Protein AF-A0A9Q0YEE2-F1 (afdb_mon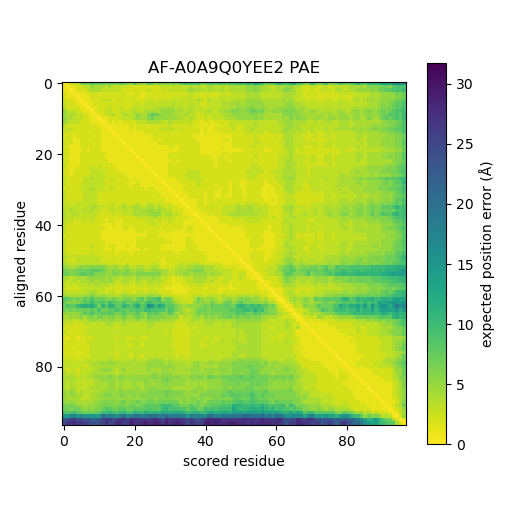omer)

Structure (mmCIF, N/CA/C/O backbone):
data_AF-A0A9Q0YEE2-F1
#
_entry.id   AF-A0A9Q0YEE2-F1
#
loop_
_atom_site.group_PDB
_atom_site.id
_atom_site.type_symbol
_atom_site.label_atom_id
_atom_site.label_alt_id
_atom_site.label_comp_id
_atom_site.label_asym_id
_atom_site.label_entity_id
_atom_site.label_seq_id
_atom_site.pdbx_PDB_ins_code
_atom_site.Cartn_x
_atom_site.Cartn_y
_atom_site.Cartn_z
_atom_site.occupancy
_atom_site.B_iso_or_equiv
_atom_site.auth_seq_id
_atom_site.auth_comp_id
_atom_site.auth_asym_id
_atom_site.auth_atom_id
_atom_site.pdbx_PDB_model_num
ATOM 1 N N . MET A 1 1 ? -1.795 -14.169 2.888 1.00 83.38 1 MET A N 1
ATOM 2 C CA . MET A 1 1 ? -2.832 -13.770 1.915 1.00 83.38 1 MET A CA 1
ATOM 3 C C . MET A 1 1 ? -2.600 -12.320 1.539 1.00 83.38 1 MET A C 1
AT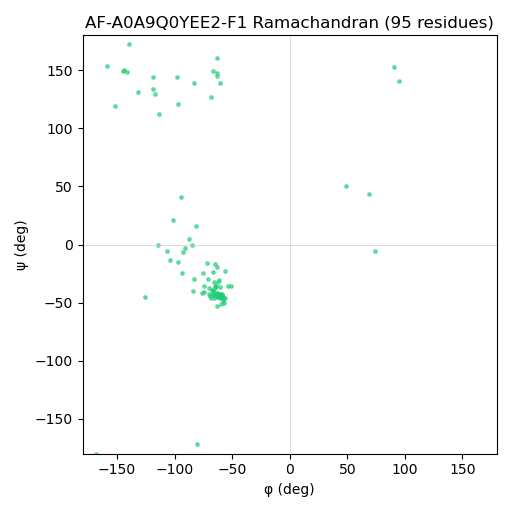OM 5 O O . MET A 1 1 ? -2.479 -11.502 2.442 1.00 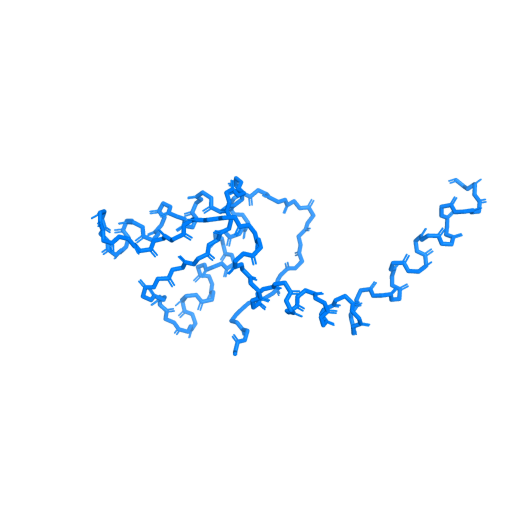83.38 1 MET A O 1
ATOM 9 N N . ILE A 1 2 ? -2.510 -12.028 0.243 1.00 92.56 2 ILE A N 1
ATOM 10 C CA . ILE A 1 2 ? -2.435 -10.665 -0.295 1.00 92.56 2 ILE A CA 1
ATOM 11 C C . ILE A 1 2 ? -3.859 -10.287 -0.707 1.00 92.56 2 ILE A C 1
ATOM 13 O O . ILE A 1 2 ? -4.474 -11.011 -1.483 1.00 92.56 2 ILE A O 1
ATOM 17 N N . VAL A 1 3 ? -4.406 -9.212 -0.139 1.00 94.62 3 VAL A N 1
ATOM 18 C CA . VAL A 1 3 ? -5.806 -8.801 -0.375 1.00 94.62 3 VAL A CA 1
ATOM 19 C C . VAL A 1 3 ? -5.953 -7.788 -1.509 1.00 94.62 3 VAL A C 1
ATOM 21 O O . VAL A 1 3 ? -7.013 -7.713 -2.123 1.00 94.62 3 VAL A O 1
ATOM 24 N N . TYR A 1 4 ? -4.893 -7.037 -1.804 1.00 95.25 4 TYR A N 1
ATOM 25 C CA . TYR A 1 4 ? -4.771 -6.184 -2.980 1.00 95.25 4 TYR A CA 1
ATOM 26 C C . TYR A 1 4 ? -3.293 -5.899 -3.269 1.00 95.25 4 TYR A C 1
ATOM 28 O O . TYR A 1 4 ? -2.462 -5.924 -2.361 1.00 95.25 4 TYR A O 1
ATOM 36 N N . LEU A 1 5 ? -2.996 -5.627 -4.537 1.00 94.25 5 LEU A N 1
ATOM 37 C CA . LEU A 1 5 ? -1.749 -5.052 -5.031 1.00 94.25 5 LEU A CA 1
ATOM 38 C C . LEU A 1 5 ? -2.110 -4.291 -6.310 1.00 94.25 5 LEU A C 1
ATOM 40 O O . LEU A 1 5 ? -2.651 -4.882 -7.243 1.00 94.25 5 LEU A O 1
ATOM 44 N N . THR A 1 6 ? -1.884 -2.983 -6.327 1.00 92.75 6 THR A N 1
ATOM 45 C CA . THR A 1 6 ? -2.331 -2.091 -7.404 1.00 92.75 6 THR A CA 1
ATOM 46 C C . THR A 1 6 ? -1.177 -1.210 -7.848 1.00 92.75 6 THR A C 1
ATOM 48 O O . THR A 1 6 ? -0.526 -0.588 -7.010 1.00 92.75 6 THR A O 1
ATOM 51 N N . CYS A 1 7 ? -0.940 -1.132 -9.155 1.00 91.88 7 CYS A N 1
ATOM 52 C CA . CYS A 1 7 ? -0.001 -0.172 -9.725 1.00 91.88 7 CYS A CA 1
ATOM 53 C C . CYS A 1 7 ? -0.700 1.183 -9.908 1.00 91.88 7 CYS A C 1
ATOM 55 O O . CYS A 1 7 ? -1.863 1.234 -10.311 1.00 91.88 7 CYS A O 1
ATOM 57 N N . SER A 1 8 ? 0.004 2.269 -9.600 1.00 92.81 8 SER A N 1
ATOM 58 C CA . SER A 1 8 ? -0.471 3.642 -9.754 1.00 92.81 8 SER A CA 1
ATOM 59 C C . SER A 1 8 ? 0.694 4.536 -10.161 1.00 92.81 8 SER A C 1
ATOM 61 O O . SER A 1 8 ? 1.831 4.296 -9.765 1.00 92.81 8 SER A O 1
ATOM 63 N N . THR A 1 9 ? 0.400 5.590 -10.918 1.00 94.50 9 THR A N 1
ATOM 64 C CA . THR A 1 9 ? 1.359 6.643 -11.285 1.00 94.50 9 THR A CA 1
ATOM 65 C C . THR A 1 9 ? 1.479 7.737 -10.221 1.00 94.50 9 THR A C 1
ATOM 67 O O . THR A 1 9 ? 2.226 8.693 -10.398 1.00 94.50 9 THR A O 1
ATOM 70 N N . THR A 1 10 ? 0.730 7.624 -9.121 1.00 92.94 10 THR A N 1
ATOM 71 C CA . THR A 1 10 ? 0.744 8.567 -7.999 1.00 92.94 10 THR A CA 1
ATOM 72 C C . THR A 1 10 ? 0.630 7.838 -6.662 1.00 92.94 10 THR A C 1
ATOM 74 O O . THR A 1 10 ? -0.025 6.795 -6.570 1.00 92.94 10 THR A O 1
ATOM 77 N N . ASN A 1 11 ? 1.252 8.405 -5.629 1.00 91.56 11 ASN A N 1
ATOM 78 C CA . ASN A 1 11 ? 1.241 7.924 -4.247 1.00 91.56 11 ASN A CA 1
ATOM 79 C C . ASN A 1 11 ? 0.272 8.718 -3.350 1.00 91.56 11 ASN A C 1
ATOM 81 O O . ASN A 1 11 ? 0.431 8.736 -2.135 1.00 91.56 11 ASN A O 1
ATOM 85 N N . GLN A 1 12 ? -0.714 9.407 -3.925 1.00 95.88 12 GLN A N 1
ATOM 86 C CA . GLN A 1 12 ? -1.703 10.139 -3.134 1.00 95.88 12 GLN A CA 1
ATOM 87 C C . GLN A 1 12 ? -2.545 9.209 -2.245 1.00 95.88 12 GLN A C 1
ATOM 89 O O . GLN A 1 12 ? -2.833 8.060 -2.594 1.00 95.88 12 GLN A O 1
ATOM 94 N N . ALA A 1 13 ? -2.951 9.731 -1.085 1.00 96.25 13 ALA A N 1
ATOM 95 C CA . ALA A 1 13 ? -3.656 8.965 -0.060 1.00 96.25 13 ALA A CA 1
ATOM 96 C C . ALA A 1 13 ? -5.013 8.411 -0.533 1.00 96.25 13 ALA A C 1
ATOM 98 O O . ALA A 1 13 ? -5.388 7.292 -0.172 1.00 96.25 13 ALA A O 1
ATOM 99 N N . ASP A 1 14 ? -5.700 9.123 -1.430 1.00 97.00 14 ASP A N 1
ATOM 100 C CA . ASP A 1 14 ? -6.986 8.706 -1.990 1.00 97.00 14 ASP A CA 1
ATOM 101 C C . ASP A 1 14 ? -6.855 7.433 -2.848 1.00 97.00 14 ASP A C 1
ATOM 103 O O . ASP A 1 14 ? -7.762 6.597 -2.892 1.00 97.00 14 ASP A O 1
ATOM 107 N N . VAL A 1 15 ? -5.716 7.243 -3.523 1.00 96.62 15 VAL A N 1
ATOM 108 C CA . VAL A 1 15 ? -5.443 6.047 -4.331 1.00 96.62 15 VAL A CA 1
ATOM 109 C C . VAL A 1 15 ? -5.285 4.821 -3.439 1.00 96.62 15 VAL A C 1
ATOM 111 O O . VAL A 1 15 ? -5.878 3.765 -3.701 1.00 96.62 15 VAL A O 1
ATOM 114 N N . VAL A 1 16 ? -4.513 4.963 -2.361 1.00 96.12 16 VAL A N 1
ATOM 115 C CA . VAL A 1 16 ? -4.312 3.897 -1.375 1.00 96.12 16 VAL A CA 1
ATOM 116 C C . VAL A 1 16 ? -5.639 3.565 -0.694 1.00 96.12 16 VAL A C 1
ATOM 118 O O . VAL A 1 16 ? -6.012 2.390 -0.606 1.00 96.12 16 VAL A O 1
ATOM 121 N N . GLN A 1 17 ? -6.408 4.586 -0.305 1.00 97.38 17 GLN A N 1
ATOM 122 C CA . GLN A 1 17 ? -7.732 4.423 0.292 1.00 97.38 17 GLN A CA 1
ATOM 123 C C . GLN A 1 17 ? -8.695 3.677 -0.639 1.00 97.38 17 GLN A C 1
ATOM 125 O O . GLN A 1 17 ? -9.357 2.735 -0.198 1.00 97.38 17 GLN A O 1
ATOM 130 N N . ARG A 1 18 ? -8.760 4.036 -1.929 1.00 97.62 18 ARG A N 1
ATOM 131 C CA . ARG A 1 18 ? -9.621 3.355 -2.913 1.00 97.62 18 ARG A CA 1
ATOM 132 C C . ARG A 1 18 ? -9.302 1.864 -3.011 1.00 97.62 18 ARG A C 1
ATOM 134 O O . ARG A 1 18 ? -10.216 1.038 -2.952 1.00 97.62 18 ARG A O 1
ATOM 141 N N . SER A 1 19 ? -8.021 1.517 -3.095 1.00 97.19 19 SER A N 1
ATOM 142 C CA . SER A 1 19 ? -7.565 0.121 -3.158 1.00 97.19 19 SER A CA 1
ATOM 143 C C . SER A 1 19 ? -7.917 -0.643 -1.876 1.00 97.19 19 SER A C 1
ATOM 145 O O . SER A 1 19 ? -8.480 -1.741 -1.924 1.00 97.19 19 SER A O 1
ATOM 147 N N . PHE A 1 20 ? -7.690 -0.018 -0.718 1.00 97.12 20 PHE A N 1
ATOM 148 C CA . PHE A 1 20 ? -8.051 -0.564 0.588 1.00 97.12 20 PHE A CA 1
ATOM 149 C C . PHE A 1 20 ? -9.565 -0.794 0.741 1.00 97.12 20 PHE A C 1
ATOM 151 O O . PHE A 1 20 ? -9.993 -1.840 1.239 1.00 97.12 20 PHE A O 1
ATOM 158 N N . MET A 1 21 ? -10.394 0.152 0.292 1.00 97.75 21 MET A N 1
ATOM 159 C CA . MET A 1 21 ? -11.854 0.044 0.339 1.00 97.75 21 MET A CA 1
ATOM 160 C C . MET A 1 21 ? -12.374 -1.074 -0.562 1.00 97.75 21 MET A C 1
ATOM 162 O O . MET A 1 21 ? -13.241 -1.840 -0.138 1.00 97.75 21 MET A O 1
ATOM 166 N N . GLN A 1 22 ? -11.844 -1.207 -1.781 1.00 97.62 22 GLN A N 1
ATOM 167 C CA . GLN A 1 22 ? -12.223 -2.294 -2.688 1.00 97.62 22 GLN A CA 1
ATOM 168 C C . GLN A 1 22 ? -11.896 -3.664 -2.085 1.00 97.62 22 GLN A C 1
ATOM 170 O O . GLN A 1 22 ? -12.744 -4.560 -2.084 1.00 97.62 22 GLN A O 1
ATOM 175 N N . ALA A 1 23 ? -10.706 -3.809 -1.500 1.00 97.38 23 ALA A N 1
ATOM 176 C CA . ALA A 1 23 ? -10.318 -5.029 -0.805 1.00 97.38 23 ALA A CA 1
ATOM 177 C C . ALA A 1 23 ? -11.208 -5.305 0.413 1.00 97.38 23 ALA A C 1
ATOM 179 O O . ALA A 1 23 ? -11.695 -6.422 0.578 1.00 97.38 23 ALA A O 1
ATOM 180 N N . SER A 1 24 ? -11.489 -4.284 1.225 1.00 97.38 24 SER A N 1
ATOM 181 C CA . SER A 1 24 ? -12.354 -4.402 2.405 1.00 97.38 24 SER A CA 1
ATOM 182 C C . SER A 1 24 ? -13.796 -4.760 2.036 1.00 97.38 24 SER A C 1
ATOM 184 O O . SER A 1 24 ? -14.436 -5.536 2.738 1.00 97.38 24 SER A O 1
ATOM 186 N N . LYS A 1 25 ? -14.312 -4.252 0.910 1.00 97.31 25 LYS A N 1
ATOM 187 C CA . LYS A 1 25 ? -15.638 -4.621 0.391 1.00 97.31 25 LYS A CA 1
ATOM 188 C C . LYS A 1 25 ? -15.696 -6.093 -0.023 1.00 97.31 25 LYS A C 1
ATOM 190 O O . LYS A 1 25 ? -16.733 -6.726 0.143 1.00 97.31 25 LYS A O 1
ATOM 195 N N . ARG A 1 26 ? -14.599 -6.633 -0.561 1.00 97.62 26 ARG A N 1
ATOM 196 C CA . ARG A 1 26 ? -14.526 -8.019 -1.046 1.00 97.62 26 ARG A CA 1
ATOM 197 C C . ARG A 1 26 ? -14.223 -9.036 0.054 1.00 97.62 26 ARG A C 1
ATOM 199 O O . ARG A 1 26 ? -14.791 -10.121 0.039 1.00 97.62 26 ARG A O 1
ATOM 206 N N . TYR A 1 27 ? -13.326 -8.702 0.977 1.00 97.06 27 TYR A N 1
ATOM 207 C CA . TYR A 1 27 ? -12.780 -9.635 1.971 1.00 97.06 27 TYR A CA 1
ATOM 208 C C . TYR A 1 27 ? -13.169 -9.294 3.417 1.00 97.06 27 TYR A C 1
ATOM 210 O O . TYR A 1 27 ? -12.793 -10.012 4.342 1.00 97.06 27 TYR A O 1
ATOM 218 N N . GLY A 1 28 ? -13.935 -8.221 3.617 1.00 96.50 28 GLY A N 1
ATOM 219 C CA . GLY A 1 28 ? -14.307 -7.697 4.927 1.00 96.50 28 GLY A CA 1
ATOM 220 C C . GLY A 1 28 ? -13.317 -6.654 5.453 1.00 96.50 28 GLY A C 1
ATOM 221 O O . GLY A 1 28 ? -12.128 -6.657 5.132 1.00 96.50 28 GLY A O 1
ATOM 222 N N . LEU A 1 29 ? -13.819 -5.744 6.292 1.00 97.06 29 LEU A N 1
ATOM 223 C CA . LEU A 1 29 ? -12.999 -4.723 6.940 1.00 97.06 29 LEU A CA 1
ATOM 224 C C . LEU A 1 29 ? -12.060 -5.388 7.965 1.00 97.06 29 LEU A C 1
ATOM 226 O O . LEU A 1 29 ? -12.551 -6.079 8.866 1.00 97.06 29 LEU A O 1
ATOM 230 N N . PRO A 1 30 ? -10.737 -5.161 7.922 1.00 96.12 30 PRO A N 1
ATOM 231 C CA . PRO A 1 30 ? -9.831 -5.728 8.912 1.00 96.12 30 PRO A CA 1
ATOM 232 C C . PRO A 1 30 ? -10.124 -5.208 10.328 1.00 96.12 30 PRO A C 1
ATOM 234 O O . PRO A 1 30 ? -10.775 -4.180 10.540 1.00 96.12 30 PRO A O 1
ATOM 237 N N . SER A 1 31 ? -9.645 -5.941 11.336 1.00 96.62 31 SER A N 1
ATOM 238 C CA . SER A 1 31 ? -9.731 -5.496 12.733 1.00 96.62 31 SER A CA 1
ATOM 239 C C . SER A 1 31 ? -8.730 -4.379 13.025 1.00 96.62 31 SER A C 1
ATOM 241 O O . SER A 1 31 ? -9.074 -3.423 13.719 1.00 96.62 31 SER A O 1
ATOM 243 N N . ARG A 1 32 ? -7.506 -4.486 12.496 1.00 96.06 32 ARG A N 1
ATOM 244 C CA . ARG A 1 32 ? -6.448 -3.476 12.599 1.00 96.06 32 ARG A CA 1
ATOM 245 C C . ARG A 1 32 ? -5.638 -3.430 11.309 1.00 96.06 32 ARG A C 1
ATOM 247 O O . ARG A 1 32 ? -5.495 -4.458 10.649 1.00 96.06 32 ARG A O 1
ATOM 254 N N . VAL A 1 33 ? -5.101 -2.260 10.993 1.00 95.38 33 VAL A N 1
ATOM 255 C CA . VAL A 1 33 ? -4.140 -2.036 9.905 1.00 95.38 33 VAL A CA 1
ATOM 256 C C . VAL A 1 33 ? -2.842 -1.520 10.507 1.00 95.38 33 VAL A C 1
ATOM 258 O O . VAL A 1 33 ? -2.876 -0.787 11.494 1.00 95.38 33 VAL A O 1
ATOM 261 N N . ARG A 1 34 ? -1.710 -1.922 9.927 1.00 94.50 34 ARG A N 1
ATOM 262 C CA . ARG A 1 34 ? -0.392 -1.389 10.262 1.00 94.50 34 ARG A CA 1
ATOM 263 C C . ARG A 1 34 ? 0.212 -0.737 9.024 1.00 94.50 34 ARG A C 1
ATOM 265 O O . ARG A 1 34 ? 0.183 -1.359 7.964 1.00 94.50 34 ARG A O 1
ATOM 272 N N . SER A 1 35 ? 0.771 0.454 9.183 1.00 93.81 35 SER A N 1
ATOM 273 C CA . SER A 1 35 ? 1.529 1.159 8.148 1.00 93.81 35 SER A CA 1
ATOM 274 C C . SER A 1 35 ? 2.759 1.830 8.752 1.00 93.81 35 SER A C 1
ATOM 276 O O . SER A 1 35 ? 2.947 1.853 9.974 1.00 93.81 35 SER A O 1
ATOM 278 N N . ASP A 1 36 ? 3.609 2.378 7.893 1.00 92.19 36 ASP A N 1
ATOM 279 C CA . ASP A 1 36 ? 4.590 3.365 8.320 1.00 92.19 36 ASP A CA 1
ATOM 280 C C . ASP A 1 36 ? 3.957 4.764 8.449 1.00 92.19 36 ASP A C 1
ATOM 282 O O . ASP A 1 36 ? 2.733 4.921 8.387 1.00 92.19 36 ASP A O 1
ATOM 286 N N . TYR A 1 37 ? 4.798 5.775 8.670 1.00 92.00 37 TYR A N 1
ATOM 287 C CA . TYR A 1 37 ? 4.395 7.179 8.775 1.00 92.00 37 TYR A CA 1
ATOM 288 C C . TYR A 1 37 ? 4.201 7.875 7.413 1.00 92.00 37 TYR A C 1
ATOM 290 O O . TYR A 1 37 ? 4.157 9.104 7.372 1.00 92.00 37 TYR A O 1
ATOM 298 N N . GLY A 1 38 ? 4.094 7.124 6.313 1.00 92.31 38 GLY A N 1
ATOM 299 C CA . GLY A 1 38 ? 3.850 7.670 4.982 1.00 92.31 38 GLY A CA 1
ATOM 300 C C . GLY A 1 38 ? 2.530 8.441 4.890 1.00 92.31 38 GLY A C 1
ATOM 301 O O . GLY A 1 38 ? 1.503 8.030 5.447 1.00 92.31 38 GLY A O 1
ATOM 302 N N . SER A 1 39 ? 2.548 9.581 4.194 1.00 95.62 39 SER A N 1
ATOM 303 C CA . SER A 1 39 ? 1.364 10.431 4.015 1.00 95.62 39 SER A CA 1
ATOM 304 C C . SER A 1 39 ? 0.286 9.754 3.169 1.00 95.62 39 SER A C 1
ATOM 306 O O . SER A 1 39 ? -0.899 10.042 3.336 1.00 95.62 39 SER A O 1
ATOM 308 N N . GLU A 1 40 ? 0.665 8.790 2.332 1.00 95.25 40 GLU A N 1
ATOM 309 C CA . GLU A 1 40 ? -0.242 7.970 1.537 1.00 95.25 40 GLU A CA 1
ATOM 310 C C . GLU A 1 40 ? -1.173 7.095 2.396 1.00 95.25 40 GLU A C 1
ATOM 312 O O . GLU A 1 40 ? -2.229 6.664 1.937 1.00 95.25 40 GLU A O 1
ATOM 317 N N . ASN A 1 41 ? -0.829 6.864 3.668 1.00 95.69 41 ASN A N 1
ATOM 318 C CA . ASN A 1 41 ? -1.612 6.035 4.586 1.00 95.69 41 ASN A CA 1
ATOM 319 C C . ASN A 1 41 ? -2.632 6.835 5.420 1.00 95.69 41 ASN A C 1
ATOM 321 O O . ASN A 1 41 ? -3.453 6.237 6.123 1.00 95.69 41 ASN A O 1
ATOM 325 N N . ILE A 1 42 ? -2.616 8.174 5.343 1.00 96.94 42 ILE A N 1
ATOM 326 C CA . IL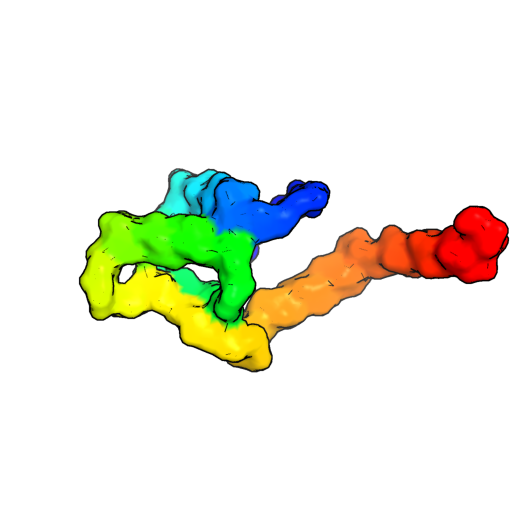E A 1 42 ? -3.446 9.057 6.184 1.00 96.94 42 ILE A CA 1
ATOM 327 C C . ILE A 1 42 ? -4.940 8.747 6.026 1.00 96.94 42 ILE A C 1
ATOM 329 O O . ILE A 1 42 ? -5.651 8.596 7.022 1.00 96.94 42 ILE A O 1
ATOM 333 N N . ASP A 1 43 ? -5.412 8.572 4.794 1.00 97.94 43 ASP A N 1
ATOM 334 C CA . ASP A 1 43 ? -6.832 8.337 4.519 1.00 97.94 43 ASP A CA 1
ATOM 335 C C . ASP A 1 43 ? -7.307 6.951 4.978 1.00 97.94 43 ASP A C 1
ATOM 337 O O . ASP A 1 43 ? -8.461 6.786 5.388 1.00 97.94 43 ASP A O 1
ATOM 341 N N . VAL A 1 44 ? -6.418 5.950 4.975 1.00 97.25 44 VAL A N 1
ATOM 342 C CA . VAL A 1 44 ? -6.693 4.623 5.550 1.00 97.25 44 VAL A CA 1
ATOM 343 C C . VAL A 1 44 ? -6.757 4.708 7.074 1.00 97.25 44 VAL A C 1
ATOM 345 O O . VAL A 1 44 ? -7.661 4.132 7.686 1.00 97.25 44 VAL A O 1
ATOM 348 N N . ALA A 1 45 ? -5.842 5.453 7.699 1.00 96.75 45 ALA A N 1
ATOM 349 C CA . ALA A 1 45 ? -5.846 5.676 9.140 1.00 96.75 45 ALA A CA 1
ATOM 350 C C . ALA A 1 45 ? -7.129 6.386 9.598 1.00 96.75 45 ALA A C 1
ATOM 352 O O . ALA A 1 45 ? -7.769 5.954 10.563 1.00 96.75 45 ALA A O 1
ATOM 353 N N . LEU A 1 46 ? -7.538 7.436 8.879 1.00 97.00 46 LEU A N 1
ATOM 354 C CA . LEU A 1 46 ? -8.787 8.153 9.125 1.00 97.00 46 LEU A CA 1
ATOM 355 C C . LEU A 1 46 ? -9.991 7.214 8.995 1.00 97.00 46 LEU A C 1
ATOM 357 O O . LEU A 1 46 ? -10.793 7.106 9.924 1.00 97.00 46 LEU A O 1
ATOM 361 N N . LEU A 1 47 ? -10.081 6.474 7.886 1.00 97.44 47 LEU A N 1
ATOM 362 C CA . LEU A 1 47 ? -11.175 5.539 7.628 1.00 97.44 47 LEU A CA 1
ATOM 363 C C . LEU A 1 47 ? -11.283 4.458 8.714 1.00 97.44 47 LEU A C 1
ATOM 365 O O . LEU A 1 47 ? -12.377 4.164 9.194 1.00 97.44 47 LEU A O 1
ATOM 369 N N . MET A 1 48 ? -10.158 3.882 9.144 1.00 97.88 48 MET A N 1
ATOM 370 C CA . MET A 1 48 ? -10.142 2.861 10.194 1.00 97.88 48 MET A CA 1
ATOM 371 C C . MET A 1 48 ? -10.602 3.412 11.545 1.00 97.88 48 MET A C 1
ATOM 373 O O . MET A 1 48 ? -11.309 2.710 12.268 1.00 97.88 48 MET A O 1
ATOM 377 N N . ASN A 1 49 ? -10.254 4.653 11.890 1.00 96.31 49 ASN A N 1
ATOM 378 C CA . ASN A 1 49 ? -10.752 5.294 13.110 1.00 96.31 49 ASN A CA 1
ATOM 379 C C . ASN A 1 49 ? -12.248 5.631 13.020 1.00 96.31 49 ASN A C 1
ATOM 381 O O . ASN A 1 49 ? -12.964 5.441 14.000 1.00 96.31 49 ASN A O 1
ATOM 385 N N . LEU A 1 50 ? -12.742 6.053 11.851 1.00 96.94 50 LEU A N 1
ATOM 386 C CA . LEU A 1 50 ? -14.170 6.309 11.632 1.00 96.94 50 LEU A CA 1
ATOM 387 C C . LEU A 1 50 ? -15.007 5.025 11.730 1.00 96.94 50 LEU A C 1
ATOM 389 O O . LEU A 1 50 ? -16.025 5.002 12.414 1.00 96.94 50 LEU A O 1
ATOM 393 N N . LEU A 1 51 ? -14.570 3.939 11.084 1.00 96.44 51 LEU A N 1
ATOM 394 C CA . LEU A 1 51 ? -15.349 2.698 10.995 1.00 96.44 51 LEU A CA 1
ATOM 395 C C . LEU A 1 51 ? -15.216 1.784 12.221 1.00 96.44 51 LEU A C 1
ATOM 397 O O . LEU A 1 51 ? -16.124 1.006 12.508 1.00 96.44 51 LEU A O 1
ATOM 401 N N . ARG A 1 52 ? -14.077 1.811 12.925 1.00 96.50 52 ARG A N 1
ATOM 402 C CA . ARG A 1 52 ? -13.826 0.953 14.101 1.00 96.50 52 ARG A CA 1
ATOM 403 C C . ARG A 1 52 ? -13.865 1.705 15.433 1.00 96.50 52 ARG A C 1
ATOM 405 O O . ARG A 1 52 ? -13.764 1.053 16.472 1.00 96.50 52 ARG A O 1
ATOM 412 N N . GLY A 1 53 ? -14.007 3.028 15.407 1.00 93.69 53 GLY A N 1
ATOM 413 C CA . GLY A 1 53 ? -14.006 3.894 16.581 1.00 93.69 53 GLY A CA 1
ATOM 414 C C . GLY A 1 53 ? -12.632 4.498 16.885 1.00 93.69 53 GLY A C 1
ATOM 415 O O . GLY A 1 53 ? -11.593 3.836 16.771 1.00 93.69 53 GLY A O 1
ATOM 416 N N . SER A 1 54 ? -12.655 5.767 17.300 1.00 92.06 54 SER A N 1
ATOM 417 C CA . SER A 1 54 ? -11.477 6.520 17.738 1.00 92.06 54 SER A CA 1
ATOM 418 C C . SER A 1 54 ? -10.904 5.950 19.043 1.00 92.06 54 SER A C 1
ATOM 420 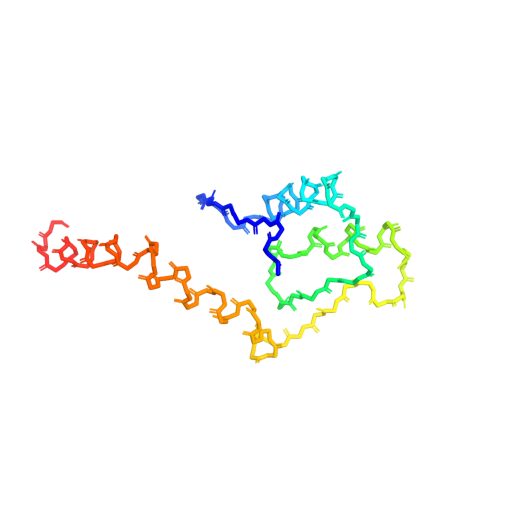O O . SER A 1 54 ? -11.631 5.387 19.859 1.00 92.06 54 SER A O 1
ATOM 422 N N . GLY A 1 55 ? -9.587 6.052 19.237 1.00 89.50 55 GLY A N 1
ATOM 423 C CA . GLY A 1 55 ? -8.905 5.600 20.460 1.00 89.50 55 GLY A CA 1
ATOM 424 C C . GLY A 1 55 ? -8.753 4.079 20.624 1.00 89.50 55 GLY A C 1
ATOM 425 O O . GLY A 1 55 ? -8.048 3.632 21.522 1.00 89.50 55 GLY A O 1
ATOM 426 N N . ARG A 1 56 ? -9.331 3.256 19.737 1.00 94.88 56 ARG A N 1
ATOM 427 C CA . ARG A 1 56 ? -9.226 1.781 19.780 1.00 94.88 56 ARG A CA 1
ATOM 428 C C . ARG A 1 56 ? -7.839 1.236 19.387 1.00 94.88 56 ARG A C 1
ATOM 430 O O . ARG A 1 56 ? -7.549 0.057 19.603 1.00 94.88 56 ARG A O 1
ATOM 437 N N . GLY A 1 57 ? -7.002 2.055 18.748 1.00 94.38 57 GLY A N 1
ATOM 438 C CA . GLY A 1 57 ? -5.769 1.586 18.104 1.00 94.38 57 GLY A CA 1
ATOM 439 C C . GLY A 1 57 ? -6.066 0.724 16.871 1.00 94.38 57 GLY A C 1
ATOM 440 O O . GLY A 1 57 ? -5.504 -0.358 16.697 1.00 94.38 57 GLY A O 1
ATOM 441 N N . SER A 1 58 ? -7.029 1.163 16.052 1.00 96.44 58 SER A N 1
ATOM 442 C CA . SER A 1 58 ? -7.458 0.474 14.824 1.00 96.44 58 SER A CA 1
ATOM 443 C C . SER A 1 58 ? -6.456 0.632 13.676 1.00 96.44 58 SER A C 1
ATOM 445 O O . SER A 1 58 ? -6.388 -0.224 12.794 1.00 96.44 58 SER A O 1
ATOM 447 N N . HIS A 1 59 ? -5.663 1.699 13.713 1.00 96.00 59 HIS A N 1
ATOM 448 C CA . HIS A 1 59 ? -4.516 1.920 12.849 1.00 96.00 59 HIS A CA 1
ATOM 449 C C . HIS A 1 59 ? -3.254 1.984 13.712 1.00 96.00 59 HIS A C 1
ATOM 451 O O . HIS A 1 59 ? -3.235 2.695 14.716 1.00 96.00 59 HIS A O 1
ATOM 457 N N . ILE A 1 60 ? -2.232 1.216 13.347 1.00 94.25 60 ILE A N 1
ATOM 458 C CA . ILE A 1 60 ? -0.958 1.130 14.058 1.00 94.25 60 ILE A CA 1
ATOM 459 C C . ILE A 1 60 ? 0.119 1.704 13.146 1.00 94.25 60 ILE A C 1
ATOM 461 O O . ILE A 1 60 ? 0.456 1.106 12.128 1.00 94.25 60 ILE A O 1
ATOM 465 N N . THR A 1 61 ? 0.677 2.839 13.532 1.00 92.06 61 THR A N 1
ATOM 466 C CA . THR A 1 61 ? 1.799 3.473 12.839 1.00 92.06 61 THR A CA 1
ATOM 467 C C . THR A 1 61 ? 3.112 3.121 13.529 1.00 92.06 61 THR A C 1
ATOM 469 O O . THR A 1 61 ? 3.165 3.008 14.755 1.00 92.06 61 THR A O 1
ATOM 472 N N . GLY A 1 62 ? 4.184 2.945 12.760 1.00 87.62 62 GLY A N 1
ATOM 473 C CA . GLY A 1 62 ? 5.520 2.708 13.304 1.00 87.62 62 GLY A CA 1
ATOM 474 C C . GLY A 1 62 ? 6.610 2.826 12.247 1.00 87.62 62 GLY A C 1
ATOM 475 O O . GLY A 1 62 ? 6.334 3.094 11.085 1.00 87.62 62 GLY A O 1
ATOM 476 N N . GLN A 1 63 ? 7.868 2.625 12.637 1.00 84.31 63 GLN A N 1
ATOM 477 C CA . GLN A 1 63 ? 8.970 2.612 11.670 1.00 84.31 63 GLN A CA 1
ATOM 478 C C . GLN A 1 63 ? 8.819 1.458 10.667 1.00 84.31 63 GLN A C 1
ATOM 480 O O . GLN A 1 63 ? 8.392 0.363 11.053 1.00 84.31 63 GLN A O 1
ATOM 485 N N . SER A 1 64 ? 9.230 1.700 9.418 1.00 74.62 64 SER A N 1
ATOM 486 C CA . SER A 1 64 ? 9.171 0.742 8.304 1.00 74.62 64 SER A CA 1
ATOM 487 C C . SER A 1 64 ? 9.850 -0.590 8.619 1.00 74.62 64 SER A C 1
ATOM 489 O O . SER A 1 64 ? 9.281 -1.624 8.298 1.00 74.62 64 SER A O 1
ATOM 491 N N . VAL A 1 65 ? 10.953 -0.577 9.379 1.00 77.88 65 VAL A N 1
ATOM 492 C CA . VAL A 1 65 ? 11.704 -1.784 9.785 1.00 77.88 65 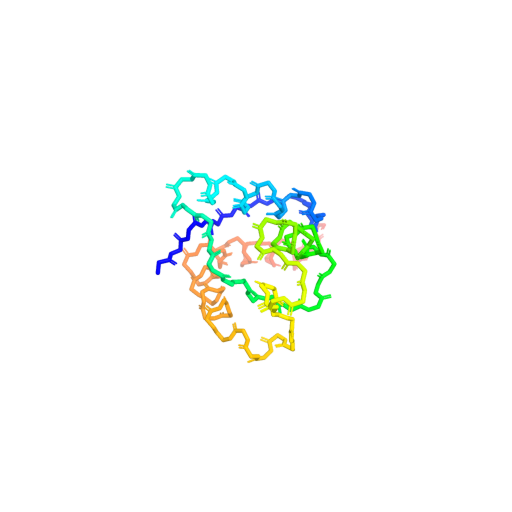VAL A CA 1
ATOM 493 C C . VAL A 1 65 ? 10.864 -2.828 10.528 1.00 77.88 65 VAL A C 1
ATOM 495 O O . VAL A 1 65 ? 11.199 -4.004 10.549 1.00 77.88 65 VAL A O 1
ATOM 498 N N . HIS A 1 66 ? 9.748 -2.419 11.135 1.00 83.31 66 HIS A N 1
ATOM 499 C CA . HIS A 1 66 ? 8.831 -3.329 11.823 1.00 83.31 66 HIS A CA 1
ATOM 500 C C . HIS A 1 66 ? 7.722 -3.871 10.908 1.00 83.31 66 HIS A C 1
ATOM 502 O O . HIS A 1 66 ? 6.880 -4.661 11.341 1.00 83.31 66 HIS A O 1
ATOM 508 N N . ASN A 1 67 ? 7.672 -3.428 9.654 1.00 87.06 67 ASN A N 1
ATOM 509 C CA . ASN A 1 67 ? 6.712 -3.850 8.643 1.00 87.06 67 ASN A CA 1
ATOM 510 C C . ASN A 1 67 ? 7.308 -4.995 7.794 1.00 87.06 67 ASN A C 1
ATOM 512 O O . ASN A 1 67 ? 7.098 -5.085 6.588 1.00 87.06 67 ASN A O 1
ATOM 516 N N . GLU A 1 68 ? 8.005 -5.935 8.440 1.00 90.31 68 GLU A N 1
ATOM 517 C CA . GLU A 1 68 ? 8.766 -7.021 7.798 1.00 90.31 68 GLU A CA 1
ATOM 518 C C . GLU A 1 68 ? 7.963 -7.812 6.753 1.00 90.31 68 GLU A C 1
ATOM 520 O O . GLU A 1 68 ? 8.491 -8.238 5.727 1.00 90.31 68 GLU A O 1
ATOM 525 N N . ARG A 1 69 ? 6.661 -8.017 6.993 1.00 91.50 69 ARG A N 1
ATOM 526 C CA . ARG A 1 69 ? 5.795 -8.777 6.079 1.00 91.50 69 ARG A CA 1
ATOM 527 C C . ARG A 1 69 ? 5.589 -8.074 4.741 1.00 91.50 69 ARG A C 1
ATOM 529 O O . ARG A 1 69 ? 5.606 -8.750 3.714 1.00 91.50 69 ARG A O 1
ATOM 536 N N . ILE A 1 70 ? 5.370 -6.756 4.747 1.00 91.94 70 ILE A N 1
ATOM 537 C CA . ILE A 1 70 ? 5.195 -6.011 3.495 1.00 91.94 70 ILE A CA 1
ATOM 538 C C . ILE A 1 70 ? 6.544 -5.845 2.795 1.00 91.94 70 ILE A C 1
ATOM 540 O O . ILE A 1 70 ? 6.605 -6.002 1.584 1.00 91.94 70 ILE A O 1
ATOM 544 N N . GLU A 1 71 ? 7.640 -5.666 3.539 1.00 92.94 71 GLU A N 1
ATOM 545 C CA . GLU A 1 71 ? 8.991 -5.640 2.965 1.00 92.94 71 GLU A CA 1
ATOM 546 C C . GLU A 1 71 ? 9.370 -6.976 2.309 1.00 92.94 71 GLU A C 1
ATOM 548 O O . GLU A 1 71 ? 9.925 -7.003 1.210 1.00 92.94 71 GLU A O 1
ATOM 553 N N . ARG A 1 72 ? 9.033 -8.111 2.940 1.00 95.00 72 ARG A N 1
ATOM 554 C CA . ARG A 1 72 ? 9.238 -9.437 2.342 1.00 95.00 72 ARG A CA 1
ATOM 555 C C . ARG A 1 72 ? 8.434 -9.596 1.056 1.00 95.00 72 ARG A C 1
ATOM 557 O O . ARG A 1 72 ? 8.991 -10.106 0.087 1.00 95.00 72 ARG A O 1
ATOM 564 N N . LEU A 1 73 ? 7.174 -9.155 1.057 1.00 94.81 73 LEU A N 1
ATOM 565 C CA . LEU A 1 73 ? 6.329 -9.175 -0.134 1.00 94.81 73 LEU A CA 1
ATOM 566 C C . LEU A 1 73 ? 6.919 -8.302 -1.245 1.00 94.81 73 LEU A C 1
ATOM 568 O O . LEU A 1 73 ? 6.981 -8.745 -2.385 1.00 94.81 73 LEU A O 1
ATOM 572 N N . TRP A 1 74 ? 7.401 -7.101 -0.922 1.00 94.25 74 TRP A N 1
ATOM 573 C CA . TRP A 1 74 ? 8.057 -6.228 -1.893 1.00 94.25 74 TRP A CA 1
ATOM 574 C C . TRP A 1 74 ? 9.305 -6.862 -2.504 1.00 94.25 74 TRP A C 1
ATOM 576 O O . TRP A 1 74 ? 9.512 -6.720 -3.706 1.00 94.25 74 TRP A O 1
ATOM 586 N N . ARG A 1 75 ? 10.092 -7.626 -1.730 1.00 95.62 75 ARG A N 1
ATOM 587 C CA . ARG A 1 75 ? 11.208 -8.412 -2.287 1.00 95.62 75 ARG A CA 1
ATOM 588 C C . ARG A 1 75 ? 10.739 -9.440 -3.320 1.00 95.62 75 ARG A C 1
ATOM 590 O O . ARG A 1 75 ? 11.383 -9.572 -4.354 1.00 95.62 75 ARG A O 1
ATOM 597 N N . ASP A 1 76 ? 9.641 -10.148 -3.054 1.00 96.19 76 ASP A N 1
ATOM 598 C CA . ASP A 1 76 ? 9.095 -11.138 -3.995 1.00 96.19 76 ASP A CA 1
ATOM 599 C C . ASP A 1 76 ? 8.510 -10.459 -5.246 1.00 96.19 76 ASP A C 1
ATOM 601 O O . ASP A 1 76 ? 8.829 -10.851 -6.362 1.00 96.19 76 ASP A O 1
ATOM 605 N N . VAL A 1 77 ? 7.745 -9.371 -5.082 1.00 96.00 77 VAL A N 1
ATOM 606 C CA . VAL A 1 77 ? 7.221 -8.571 -6.206 1.00 96.00 77 VAL A CA 1
ATOM 607 C C . VAL A 1 77 ? 8.357 -8.023 -7.065 1.00 96.00 77 VAL A C 1
ATOM 609 O O . VAL A 1 77 ? 8.279 -8.071 -8.290 1.00 96.00 77 VAL A O 1
ATOM 612 N N . HIS A 1 78 ? 9.426 -7.524 -6.445 1.00 96.19 78 HIS A N 1
ATOM 613 C CA . HIS A 1 78 ? 10.566 -7.033 -7.200 1.00 96.19 78 HIS A CA 1
ATOM 614 C C . HIS A 1 78 ? 11.220 -8.149 -8.007 1.00 96.19 78 HIS A C 1
ATOM 616 O O . HIS A 1 78 ? 11.352 -8.032 -9.222 1.00 96.19 78 HIS A O 1
ATOM 622 N N . LYS A 1 79 ? 11.566 -9.254 -7.343 1.00 96.75 79 LYS A N 1
ATOM 623 C CA . LYS A 1 79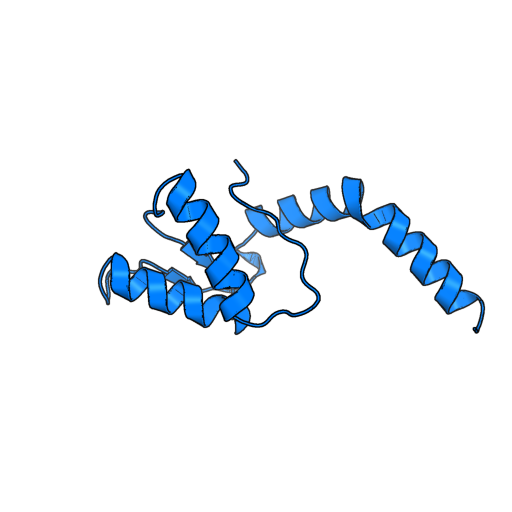 ? 12.234 -10.386 -7.977 1.00 96.75 79 LYS A CA 1
ATOM 624 C C . LYS A 1 79 ? 11.423 -10.961 -9.140 1.00 96.75 79 LYS A C 1
ATOM 626 O O . LYS A 1 79 ? 11.985 -11.170 -10.212 1.00 96.75 79 LYS A O 1
ATOM 631 N N . ASP A 1 80 ? 10.134 -11.203 -8.921 1.00 95.62 80 ASP A N 1
ATOM 632 C CA . ASP A 1 80 ? 9.318 -12.018 -9.824 1.00 95.62 80 ASP A CA 1
ATOM 633 C C . ASP A 1 80 ? 8.498 -11.186 -10.826 1.00 95.62 80 ASP A C 1
ATOM 635 O O . ASP A 1 80 ? 7.989 -11.741 -11.798 1.00 95.62 80 ASP A O 1
ATOM 639 N N . VAL A 1 81 ? 8.343 -9.871 -10.607 1.00 94.19 81 VAL A N 1
ATOM 640 C CA . VAL A 1 81 ? 7.487 -9.010 -11.448 1.00 94.19 81 VAL A CA 1
ATOM 641 C C . VAL A 1 81 ? 8.226 -7.801 -12.012 1.00 94.19 81 VAL A C 1
ATOM 643 O O . VAL A 1 81 ? 8.050 -7.493 -13.190 1.00 94.19 81 VAL A O 1
ATOM 646 N N . THR A 1 82 ? 9.016 -7.080 -11.207 1.00 95.44 82 THR A N 1
ATOM 647 C CA . THR A 1 82 ? 9.567 -5.777 -11.636 1.00 95.44 82 THR A CA 1
ATOM 648 C C . THR A 1 82 ? 11.039 -5.797 -12.038 1.00 95.44 82 THR A C 1
ATOM 650 O O . THR A 1 82 ? 11.487 -4.845 -12.672 1.00 95.44 82 THR A O 1
ATOM 653 N N . SER A 1 83 ? 11.777 -6.868 -11.735 1.00 96.56 83 SER A N 1
ATOM 654 C CA . SER A 1 83 ? 13.217 -7.007 -12.000 1.00 96.56 83 SER A CA 1
ATOM 655 C C . SER A 1 83 ? 13.571 -6.800 -13.472 1.00 96.56 83 SER A C 1
ATOM 657 O O . SER A 1 83 ? 14.457 -6.011 -13.779 1.00 96.56 83 SER A O 1
ATOM 659 N N . THR A 1 84 ? 12.822 -7.407 -14.394 1.00 95.69 84 THR A N 1
ATOM 660 C CA . THR A 1 84 ? 13.058 -7.240 -15.837 1.00 95.69 84 THR A CA 1
ATOM 661 C C . THR A 1 84 ? 12.907 -5.787 -16.286 1.00 95.69 84 THR A C 1
ATOM 663 O O . THR A 1 84 ? 13.749 -5.280 -17.017 1.00 95.69 84 THR A O 1
ATOM 666 N N . PHE A 1 85 ? 11.863 -5.086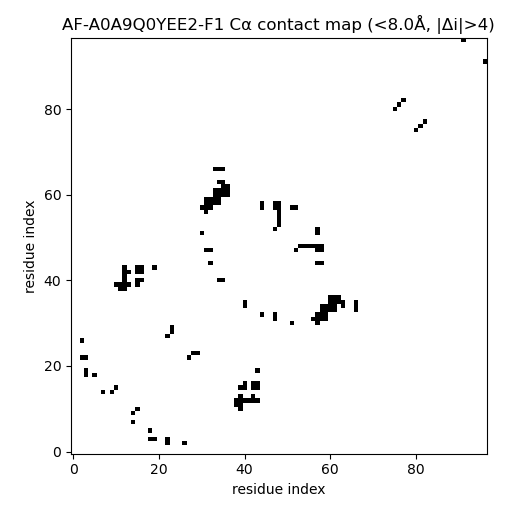 -15.831 1.00 94.38 85 PHE A N 1
ATOM 667 C CA . PHE A 1 85 ? 11.667 -3.674 -16.178 1.00 94.38 85 PHE A CA 1
ATOM 668 C C . PHE A 1 85 ? 12.752 -2.790 -15.573 1.00 94.38 85 PHE A C 1
ATOM 670 O O . PHE A 1 85 ? 13.245 -1.884 -16.235 1.00 94.38 85 PHE A O 1
ATOM 677 N N . TYR A 1 86 ? 13.137 -3.077 -14.330 1.00 94.19 86 TYR A N 1
ATOM 678 C CA . TYR A 1 86 ? 14.222 -2.387 -13.648 1.00 94.19 86 TYR A CA 1
ATOM 679 C C . TYR A 1 86 ? 15.527 -2.487 -14.450 1.00 94.19 86 TYR A C 1
ATOM 681 O O . TYR A 1 86 ? 16.136 -1.467 -14.753 1.00 94.19 86 TYR A O 1
ATOM 689 N N . GLU A 1 87 ? 15.918 -3.695 -14.866 1.00 95.06 87 GLU A N 1
ATOM 690 C CA . GLU A 1 87 ? 17.126 -3.912 -15.669 1.00 95.06 87 GLU A CA 1
ATOM 691 C C . GLU A 1 87 ? 17.078 -3.194 -17.022 1.00 95.06 87 GLU A C 1
ATOM 693 O O . GLU A 1 87 ? 18.067 -2.587 -17.428 1.00 95.06 87 GLU A O 1
ATOM 698 N N . GLU A 1 88 ? 15.948 -3.245 -17.730 1.00 95.25 88 GLU A N 1
ATOM 699 C CA . GLU A 1 88 ? 15.815 -2.574 -19.027 1.00 95.25 88 GLU A CA 1
ATOM 700 C C . GLU A 1 88 ? 15.849 -1.047 -18.901 1.00 95.25 88 GLU A C 1
ATOM 702 O O . GLU A 1 88 ? 16.484 -0.387 -19.721 1.00 95.25 88 GLU A O 1
ATOM 707 N N . PHE A 1 89 ? 15.235 -0.468 -17.865 1.00 94.25 89 PHE A N 1
ATOM 708 C CA . PHE A 1 89 ? 15.299 0.977 -17.642 1.00 94.25 89 PHE A CA 1
ATOM 709 C C . PHE A 1 89 ? 16.710 1.451 -17.294 1.00 94.25 89 PHE A C 1
ATOM 711 O O . PHE A 1 89 ? 17.148 2.451 -17.855 1.00 94.25 89 PHE A O 1
ATOM 718 N N . TYR A 1 90 ? 17.455 0.702 -16.477 1.00 94.44 90 TYR A N 1
ATOM 719 C CA . TYR A 1 90 ? 18.862 1.018 -16.204 1.00 94.44 90 TYR A CA 1
ATOM 720 C C . TYR A 1 90 ? 19.729 0.938 -17.464 1.00 94.44 90 TYR A C 1
ATOM 722 O O . TYR A 1 90 ? 20.527 1.830 -17.723 1.00 94.44 90 TYR A O 1
ATOM 730 N N . LYS A 1 91 ? 19.520 -0.072 -18.320 1.00 94.88 91 LYS A N 1
ATOM 731 C CA . LYS A 1 91 ? 20.221 -0.151 -19.615 1.00 94.88 91 LYS A CA 1
ATOM 732 C C . LYS A 1 91 ? 19.904 1.028 -20.536 1.00 94.88 91 LYS A C 1
ATOM 734 O O . LYS A 1 91 ? 20.725 1.339 -21.394 1.00 94.88 91 LYS A O 1
ATOM 739 N N . LEU A 1 92 ? 18.705 1.606 -20.447 1.00 94.06 92 LEU A N 1
ATOM 740 C CA . LEU A 1 92 ? 18.326 2.783 -21.232 1.00 94.06 92 LEU A CA 1
ATOM 741 C C . LEU A 1 92 ? 18.966 4.055 -20.675 1.00 94.06 92 LEU A C 1
ATOM 743 O O . LEU A 1 92 ? 19.466 4.847 -21.465 1.00 94.06 92 LEU A O 1
ATOM 747 N N . GLU A 1 93 ? 18.998 4.209 -19.352 1.00 93.81 93 GLU A N 1
ATOM 748 C CA . GLU A 1 93 ? 19.678 5.318 -18.671 1.00 93.81 93 GLU A CA 1
ATOM 749 C C . GLU A 1 93 ? 21.187 5.317 -18.974 1.00 93.81 93 GLU A C 1
ATOM 751 O O . GLU A 1 93 ? 21.734 6.331 -19.395 1.00 93.81 93 GLU A O 1
ATOM 756 N N . ASP A 1 94 ? 21.841 4.151 -18.900 1.00 91.25 94 ASP A N 1
ATOM 757 C CA . ASP A 1 94 ? 23.275 3.990 -19.190 1.00 91.25 94 ASP A CA 1
ATOM 758 C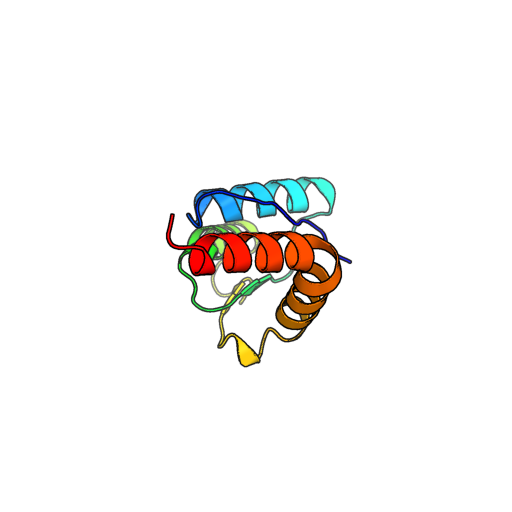 C . ASP A 1 94 ? 23.651 4.264 -20.660 1.00 91.25 94 ASP A C 1
ATOM 760 O O . ASP A 1 94 ? 24.829 4.419 -20.991 1.00 91.25 94 ASP A O 1
ATOM 764 N N . ARG A 1 95 ? 22.673 4.266 -21.574 1.00 82.81 95 ARG A N 1
ATOM 765 C CA . ARG A 1 95 ? 22.899 4.491 -23.011 1.00 82.81 95 ARG A CA 1
ATOM 766 C C . ARG A 1 95 ? 22.878 5.969 -23.414 1.00 82.81 95 ARG A C 1
ATOM 768 O O . ARG A 1 95 ? 23.013 6.220 -24.610 1.00 82.81 95 ARG A O 1
ATOM 775 N N . ASP A 1 96 ? 22.766 6.905 -22.465 1.00 58.47 96 ASP A N 1
ATOM 776 C CA . ASP A 1 96 ? 22.792 8.361 -22.704 1.00 58.47 96 ASP A CA 1
ATOM 777 C C . ASP A 1 96 ? 21.846 8.790 -23.854 1.00 58.47 96 ASP A C 1
ATOM 779 O O . ASP A 1 96 ? 22.228 9.491 -24.798 1.00 58.47 96 ASP A O 1
ATOM 783 N N . LEU A 1 97 ? 20.589 8.331 -23.788 1.00 51.19 97 LEU A N 1
ATOM 784 C CA . LEU A 1 97 ? 19.463 8.995 -24.459 1.00 51.19 97 LEU A CA 1
ATOM 785 C C . LEU A 1 97 ? 18.802 9.995 -23.510 1.00 51.19 97 LEU A C 1
ATOM 787 O O . LEU A 1 97 ? 18.540 9.609 -22.351 1.00 51.19 97 LEU A O 1
#

Foldseek 3Di:
DDLDDDDDPDLALVVVVVRLVVSCVVPNDDQAEEDEPDNSCVNVVVVQCVVNHNPPNRYHYDHPVVVVVVVVVVVVCCVPPVVVVVVVVVVVVVVPD

Solvent-accessible surface area (backbone atoms only — not comparable to full-atom values): 5812 Å² total; per-residue (Å²): 138,83,75,75,87,81,91,69,98,64,71,52,22,67,59,49,30,51,53,51,50,55,30,27,74,74,74,48,74,73,84,61,50,76,48,45,83,54,72,34,45,49,49,44,42,52,48,34,26,70,77,69,36,75,92,67,65,25,48,43,73,45,66,62,86,77,42,54,70,62,54,52,47,49,53,50,46,36,67,77,68,42,43,68,58,53,54,52,52,51,58,46,59,76,61,76,114

InterPro domains:
  IPR012337 Ribonuclease H-like superfamily [SSF53098] (2-80)
  IPR036397 Ribonuclease H superfamily [G3DSA:3.30.420.10] (1-94)
  IPR058913 Integrase core domain, putative [PF24764] (1-96)

Sequence (97 aa):
MIVYLTCSTTNQADVVQRSFMQASKRYGLPSRVRSDYGSENIDVALLMNLLRGSGRGSHITGQSVHNERIERLWRDVHKDVTSTFYEEFYKLEDRDL

Nearest PDB structures (foldseek):
  1cz9-assembly1_A-2  TM=6.324E-01  e=7.966E-02  Avian sarcoma virus
  5ejk-assembly1_E  TM=7.025E-01  e=1.665E-01  Rous sarcoma virus - Prague C
  4fw2-assembly1_B  TM=5.946E-01  e=1.557E-01  Rous sarcoma virus - Prague C
  3o4n-assembly1_B  TM=5.604E-01  e=1.665E-01  Rous sarcoma virus

Organism: Holothuria leucospilota (NCBI:txid206669)

pLDDT: mean 93.27, std 6.93, range [51.19, 97.94]

Secondary structure (DSSP, 8-state):
--------S---HHHHHHHHHHHHHHH---S-EEE-S-GGGHHHHHHHHHHH-TTS--EEE--GGG-HHHHHHHHHHIIIIIHHHHHHHHHHHTTT-

Mean predicted aligned error: 4.19 Å

Radius of gyration: 16.34 Å; Cα contacts (8 Å, |Δi|>4): 81; chains: 1; bounding box: 39×24×45 Å